Protein AF-Q8EDR0-F1 (afdb_monomer)

Nearest PDB structures (foldseek):
  6yov-assembly1_K  TM=7.434E-01  e=1.432E+00  Aequorea victoria
  6t90-assembly1_K  TM=7.332E-01  e=1.605E+00  Aequorea victoria
  7u0g-assembly1_K  TM=7.226E-01  e=4.471E+00  Escherichia coli K-12

Mean predicted aligned error: 5.13 Å

Structure (mmCIF, N/CA/C/O backbone):
data_AF-Q8EDR0-F1
#
_entry.id   AF-Q8EDR0-F1
#
loop_
_atom_site.group_PDB
_atom_site.id
_atom_site.type_symbol
_atom_site.label_atom_id
_atom_site.label_alt_id
_atom_site.label_comp_id
_atom_site.label_asym_id
_atom_site.label_entity_id
_atom_site.label_seq_id
_atom_site.pdbx_PDB_ins_code
_atom_site.Cartn_x
_atom_site.Cartn_y
_atom_site.Cartn_z
_atom_site.occupancy
_atom_site.B_iso_or_equiv
_atom_site.auth_seq_id
_atom_site.auth_comp_id
_atom_site.auth_asym_id
_atom_site.auth_atom_id
_atom_site.pdbx_PDB_model_num
ATOM 1 N N . MET A 1 1 ? 26.452 11.374 7.756 1.00 44.25 1 MET A N 1
ATOM 2 C CA . MET A 1 1 ? 25.290 10.455 7.814 1.00 44.25 1 MET A CA 1
ATOM 3 C C . MET A 1 1 ? 24.069 11.259 7.393 1.00 44.25 1 MET A C 1
ATOM 5 O O . MET A 1 1 ? 24.120 12.458 7.637 1.00 44.25 1 MET A O 1
ATOM 9 N N . LEU A 1 2 ? 23.035 10.633 6.811 1.00 43.41 2 LEU A N 1
ATOM 10 C CA . LEU A 1 2 ? 21.882 11.225 6.086 1.00 43.41 2 LEU A CA 1
ATOM 11 C C . LEU A 1 2 ? 22.191 11.329 4.580 1.00 43.41 2 LEU A C 1
ATOM 13 O O . LEU A 1 2 ? 23.156 11.979 4.204 1.00 43.41 2 LEU A O 1
ATOM 17 N N . ILE A 1 3 ? 21.492 10.662 3.661 1.00 41.97 3 ILE A N 1
ATOM 18 C CA . ILE A 1 3 ? 20.068 10.309 3.590 1.00 41.97 3 ILE A CA 1
ATOM 19 C C . ILE A 1 3 ? 19.964 8.833 3.174 1.00 41.97 3 ILE A C 1
ATOM 21 O O . ILE A 1 3 ? 20.565 8.438 2.174 1.00 41.97 3 ILE A O 1
ATOM 25 N N . ASN A 1 4 ? 19.238 8.010 3.934 1.00 43.78 4 ASN A N 1
ATOM 26 C CA . ASN A 1 4 ? 18.926 6.648 3.506 1.00 43.78 4 ASN A CA 1
ATOM 27 C C . ASN A 1 4 ? 18.084 6.751 2.228 1.00 43.78 4 ASN A C 1
ATOM 29 O O . ASN A 1 4 ? 16.962 7.248 2.267 1.00 43.78 4 ASN A O 1
ATOM 33 N N . ASN A 1 5 ? 18.620 6.299 1.093 1.00 47.28 5 ASN A N 1
ATOM 34 C CA . ASN A 1 5 ? 17.797 5.888 -0.043 1.00 47.28 5 ASN A CA 1
ATOM 35 C C . ASN A 1 5 ? 17.017 4.653 0.423 1.00 47.28 5 ASN A C 1
ATOM 37 O O . ASN A 1 5 ? 17.434 3.522 0.182 1.00 47.28 5 ASN A O 1
ATOM 41 N N . GLU A 1 6 ? 15.959 4.863 1.204 1.00 60.56 6 GLU A N 1
ATOM 42 C CA . GLU A 1 6 ? 15.115 3.775 1.672 1.00 60.56 6 GLU A CA 1
ATOM 43 C C . GLU A 1 6 ? 14.504 3.116 0.443 1.00 60.56 6 GLU A C 1
ATOM 45 O O . GLU A 1 6 ? 13.873 3.756 -0.404 1.00 60.56 6 GLU A O 1
ATOM 50 N N . ASN A 1 7 ? 14.777 1.825 0.299 1.00 87.06 7 ASN A N 1
ATOM 51 C CA . ASN A 1 7 ? 14.229 1.024 -0.769 1.00 87.06 7 ASN A CA 1
ATOM 52 C C . ASN A 1 7 ? 12.700 1.080 -0.642 1.00 87.06 7 ASN A C 1
ATOM 54 O O . ASN A 1 7 ? 12.127 0.491 0.270 1.00 87.06 7 ASN A O 1
ATOM 58 N N . LYS A 1 8 ? 12.023 1.802 -1.545 1.00 90.44 8 LYS A N 1
ATOM 59 C CA . LYS A 1 8 ? 10.557 1.979 -1.521 1.00 90.44 8 LYS A CA 1
ATOM 60 C C . LYS A 1 8 ? 9.814 0.641 -1.480 1.00 90.44 8 LYS A C 1
ATOM 62 O O . LYS A 1 8 ? 8.730 0.551 -0.918 1.00 90.44 8 LYS A O 1
ATOM 67 N N . THR A 1 9 ? 10.419 -0.412 -2.025 1.00 93.25 9 THR A N 1
ATOM 68 C CA . THR A 1 9 ? 9.922 -1.787 -1.903 1.00 93.25 9 THR A CA 1
ATOM 69 C C . THR A 1 9 ? 9.871 -2.249 -0.448 1.00 93.25 9 THR A C 1
ATOM 71 O O . THR A 1 9 ? 8.860 -2.793 -0.016 1.00 93.25 9 THR A O 1
ATOM 74 N N . GLU A 1 10 ? 10.943 -2.026 0.313 1.00 94.44 10 GLU A N 1
ATOM 75 C CA . GLU A 1 10 ? 11.037 -2.388 1.731 1.00 94.44 10 GLU A CA 1
ATOM 76 C C . GLU A 1 10 ? 10.091 -1.535 2.576 1.00 94.44 10 GLU A C 1
ATOM 78 O O . GLU A 1 10 ? 9.387 -2.070 3.430 1.00 94.44 10 GLU A O 1
ATOM 83 N N . GLN A 1 11 ? 10.001 -0.235 2.282 1.00 95.81 11 GLN A N 1
ATOM 84 C CA . GLN A 1 11 ? 9.042 0.658 2.934 1.00 95.81 11 GLN A CA 1
ATOM 85 C C . GLN A 1 11 ? 7.600 0.185 2.709 1.00 95.81 11 GLN A C 1
ATOM 87 O O . GLN A 1 11 ? 6.826 0.054 3.658 1.00 95.81 11 GLN A O 1
ATOM 92 N N . LEU A 1 12 ? 7.242 -0.132 1.461 1.00 96.88 12 LEU A N 1
ATOM 93 C CA . LEU A 1 12 ? 5.926 -0.672 1.137 1.00 96.88 12 LEU A CA 1
ATOM 94 C C . LEU A 1 12 ? 5.689 -2.021 1.831 1.00 96.88 12 LEU A C 1
ATOM 96 O O . LEU A 1 12 ? 4.608 -2.245 2.370 1.00 96.88 12 LEU A O 1
ATOM 100 N N . ALA A 1 13 ? 6.685 -2.910 1.858 1.00 97.31 13 ALA A N 1
ATOM 101 C CA . ALA A 1 13 ? 6.578 -4.199 2.536 1.00 97.31 13 ALA A CA 1
ATOM 102 C C . ALA A 1 13 ? 6.313 -4.038 4.042 1.00 97.31 13 ALA A C 1
ATOM 104 O O . ALA A 1 13 ? 5.465 -4.747 4.588 1.00 97.31 13 ALA A O 1
ATOM 105 N N . ALA A 1 14 ? 6.976 -3.080 4.698 1.00 97.50 14 ALA A N 1
ATOM 106 C CA . ALA A 1 14 ? 6.760 -2.770 6.108 1.00 97.50 14 ALA A CA 1
ATOM 107 C C . ALA A 1 14 ? 5.333 -2.259 6.375 1.00 97.50 14 ALA A C 1
ATOM 109 O O . ALA A 1 14 ? 4.664 -2.761 7.279 1.00 97.50 14 ALA A O 1
ATOM 110 N N . LEU A 1 15 ? 4.827 -1.335 5.552 1.00 97.81 15 LEU A N 1
ATOM 111 C CA . LEU A 1 15 ? 3.454 -0.823 5.666 1.00 97.81 15 LEU A CA 1
ATOM 112 C C . LEU A 1 15 ? 2.409 -1.918 5.419 1.00 97.81 15 LEU A C 1
ATOM 114 O O . LEU A 1 15 ? 1.421 -2.023 6.145 1.00 97.81 15 LEU A O 1
ATOM 118 N N . VAL A 1 16 ? 2.637 -2.784 4.428 1.00 97.75 16 VAL A N 1
ATOM 119 C CA . VAL A 1 16 ? 1.759 -3.929 4.151 1.00 97.75 16 VAL A CA 1
ATOM 120 C C . VAL A 1 16 ? 1.756 -4.914 5.321 1.00 97.75 16 VAL A C 1
ATOM 122 O O . VAL A 1 16 ? 0.700 -5.448 5.661 1.00 97.75 16 VAL A O 1
ATOM 125 N N . ALA A 1 17 ? 2.902 -5.147 5.965 1.00 97.81 17 ALA A N 1
ATOM 126 C CA . ALA A 1 17 ? 2.971 -5.965 7.172 1.00 97.81 17 ALA A CA 1
ATOM 127 C C . ALA A 1 17 ? 2.200 -5.319 8.336 1.00 97.81 17 ALA A C 1
ATOM 129 O O . ALA A 1 17 ? 1.405 -6.002 8.981 1.00 97.81 17 ALA A O 1
ATOM 130 N N . GLN A 1 18 ? 2.357 -4.008 8.549 1.00 96.38 18 GLN A N 1
ATOM 131 C CA . GLN A 1 18 ? 1.625 -3.250 9.571 1.00 96.38 18 GLN A CA 1
ATOM 132 C C . GLN A 1 18 ? 0.105 -3.285 9.351 1.00 96.38 18 GLN A C 1
ATOM 134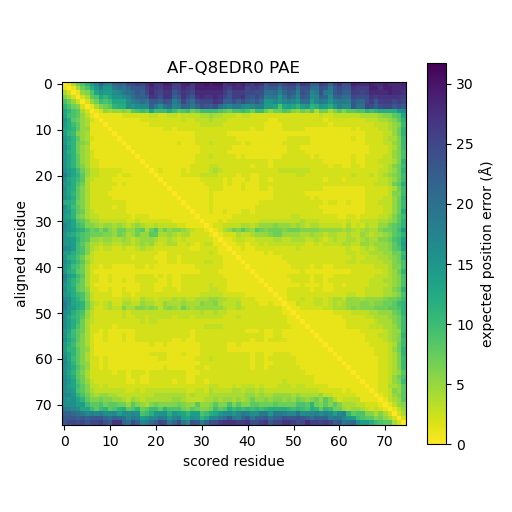 O O . GLN A 1 18 ? -0.653 -3.410 10.309 1.00 96.38 18 GLN A O 1
ATOM 139 N N . ALA A 1 19 ? -0.344 -3.248 8.096 1.00 96.31 19 ALA A N 1
ATOM 140 C CA . ALA A 1 19 ? -1.750 -3.401 7.730 1.00 96.31 19 ALA A CA 1
ATOM 141 C C . ALA A 1 19 ? -2.322 -4.805 8.020 1.00 96.31 19 ALA A C 1
ATOM 143 O O . ALA A 1 19 ? -3.538 -4.985 7.999 1.00 96.31 19 ALA A O 1
ATOM 144 N N . GLY A 1 20 ? -1.479 -5.814 8.263 1.00 96.75 20 GLY A N 1
ATOM 145 C CA . GLY A 1 20 ? -1.897 -7.211 8.425 1.00 96.75 20 GLY A CA 1
ATOM 146 C C . GLY A 1 20 ? -1.854 -8.034 7.130 1.00 96.75 20 GLY A C 1
ATOM 147 O O . GLY A 1 20 ? -2.523 -9.062 7.023 1.00 96.75 20 GLY A O 1
ATOM 148 N N . GLY A 1 21 ? -1.076 -7.597 6.136 1.00 97.44 21 GLY A N 1
ATOM 149 C CA . GLY A 1 21 ? -0.811 -8.308 4.884 1.00 97.44 21 GLY A CA 1
ATOM 150 C C . GLY A 1 21 ? -1.515 -7.716 3.658 1.00 97.44 21 GLY A C 1
ATOM 151 O O . GLY A 1 21 ? -2.376 -6.845 3.756 1.00 97.44 21 GLY A O 1
ATOM 152 N N . ALA A 1 22 ? -1.171 -8.223 2.468 1.00 97.62 22 ALA A N 1
ATOM 153 C CA . ALA A 1 22 ? -1.564 -7.622 1.186 1.00 97.62 22 ALA A CA 1
ATOM 154 C C . ALA A 1 22 ? -3.084 -7.480 0.983 1.00 97.62 22 ALA A C 1
ATOM 156 O O . ALA A 1 22 ? -3.536 -6.504 0.395 1.00 97.62 22 ALA A O 1
ATOM 157 N N . ARG A 1 23 ? -3.886 -8.424 1.496 1.00 97.38 23 ARG A N 1
ATOM 158 C CA . ARG A 1 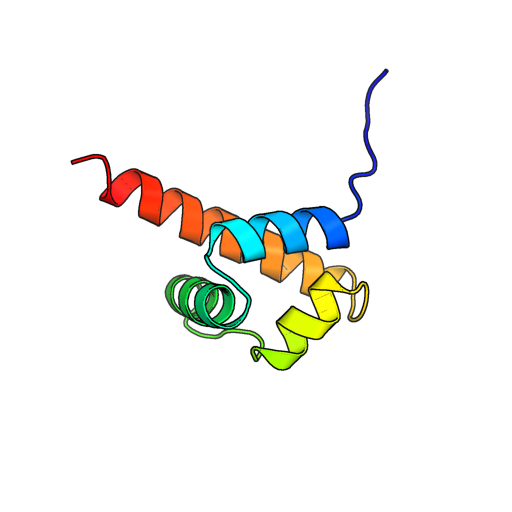23 ? -5.355 -8.360 1.395 1.00 97.38 23 ARG A CA 1
ATOM 159 C C . ARG A 1 23 ? -5.955 -7.276 2.293 1.00 97.38 23 ARG A C 1
ATOM 161 O O . ARG A 1 23 ? -6.960 -6.679 1.935 1.00 97.38 23 ARG A O 1
ATOM 168 N N . LYS A 1 24 ? -5.350 -7.020 3.455 1.00 97.50 24 LYS A N 1
ATOM 169 C CA . LYS A 1 24 ? -5.757 -5.912 4.325 1.00 97.50 24 LYS A CA 1
ATOM 170 C C . LYS A 1 24 ? -5.277 -4.574 3.776 1.00 97.50 24 LYS A C 1
ATOM 172 O O . LYS A 1 24 ? -6.047 -3.626 3.772 1.00 97.50 24 LYS A O 1
ATOM 177 N N . ALA A 1 25 ? -4.062 -4.528 3.236 1.00 97.81 25 ALA A N 1
ATOM 178 C CA . ALA A 1 25 ? -3.542 -3.353 2.548 1.00 97.81 25 ALA A CA 1
ATOM 179 C C . ALA A 1 25 ? -4.448 -2.911 1.383 1.00 97.81 25 ALA A C 1
ATOM 181 O O . ALA A 1 25 ? -4.763 -1.734 1.276 1.00 97.81 25 ALA A O 1
ATOM 182 N N . GLU A 1 26 ? -4.925 -3.854 0.564 1.00 97.94 26 GLU A N 1
ATOM 183 C CA . GLU A 1 26 ? -5.908 -3.596 -0.501 1.00 97.94 26 GLU A CA 1
ATOM 184 C C . GLU A 1 26 ? -7.170 -2.899 0.037 1.00 97.94 26 GLU A C 1
ATOM 186 O O . GLU A 1 26 ? -7.526 -1.830 -0.449 1.00 97.94 26 GLU A O 1
ATOM 191 N N . GLN A 1 27 ? -7.787 -3.448 1.090 1.00 96.88 27 GLN A N 1
ATOM 192 C CA . GLN A 1 27 ? -8.986 -2.874 1.720 1.00 96.88 27 GLN A CA 1
ATOM 193 C C . GLN A 1 27 ? -8.740 -1.466 2.286 1.00 96.88 27 GLN A C 1
ATOM 195 O O . GLN A 1 27 ? -9.592 -0.588 2.170 1.00 96.88 27 GLN A O 1
ATOM 200 N N . LEU A 1 28 ? -7.574 -1.242 2.896 1.00 96.56 28 LEU A N 1
ATOM 201 C CA . LEU A 1 28 ? -7.210 0.055 3.464 1.00 96.56 28 LEU A CA 1
ATOM 202 C C . LEU A 1 28 ? -6.992 1.112 2.382 1.00 96.56 28 LEU A C 1
ATOM 204 O O . LEU A 1 28 ? -7.530 2.209 2.497 1.00 96.56 28 LEU A O 1
ATOM 208 N N . ILE A 1 29 ? -6.276 0.779 1.307 1.00 96.12 29 ILE A N 1
ATOM 209 C CA . ILE A 1 29 ? -6.089 1.693 0.172 1.00 96.12 29 ILE A CA 1
ATOM 210 C C . ILE A 1 29 ? -7.447 2.030 -0.462 1.00 96.12 29 ILE A C 1
ATOM 212 O O . ILE A 1 29 ? -7.732 3.197 -0.738 1.00 96.12 29 ILE A O 1
ATOM 216 N N . GLU A 1 30 ? -8.313 1.027 -0.638 1.00 96.31 30 GLU A N 1
ATOM 217 C CA . GLU A 1 30 ? -9.660 1.218 -1.182 1.00 96.31 30 GLU A CA 1
ATOM 218 C C . GLU A 1 30 ? -10.486 2.176 -0.315 1.00 96.31 30 GLU A C 1
ATOM 220 O O . GLU A 1 30 ? -11.169 3.044 -0.853 1.00 96.31 30 GLU A O 1
ATOM 225 N N . SER A 1 31 ? -10.357 2.101 1.015 1.00 92.12 31 SER A N 1
ATOM 226 C CA . SER A 1 31 ? -11.054 3.006 1.940 1.00 92.12 31 SER A CA 1
ATOM 227 C C . SER A 1 31 ? -10.611 4.473 1.838 1.00 92.12 31 SER A C 1
ATOM 229 O O . SER A 1 31 ? -11.394 5.364 2.155 1.00 92.12 31 SER A O 1
ATOM 231 N N . VAL A 1 32 ? -9.386 4.738 1.362 1.00 90.56 32 VAL A N 1
ATOM 232 C CA . VAL A 1 32 ? -8.845 6.101 1.210 1.00 90.56 32 VAL A CA 1
ATOM 233 C C . VAL A 1 32 ? -9.239 6.722 -0.130 1.00 90.56 32 VAL A C 1
ATOM 235 O O . VAL A 1 32 ? -9.621 7.891 -0.173 1.00 90.56 32 VAL A O 1
ATOM 238 N N . ARG A 1 33 ? -9.143 5.972 -1.238 1.00 84.38 33 ARG A N 1
ATOM 239 C CA . ARG A 1 33 ? -9.330 6.524 -2.600 1.00 84.38 33 ARG A CA 1
ATOM 240 C C . ARG A 1 33 ? -10.581 6.045 -3.331 1.00 84.38 33 ARG A C 1
ATOM 242 O O . ARG A 1 33 ? -10.855 6.537 -4.423 1.00 84.38 33 ARG A O 1
ATOM 249 N N . GLY A 1 34 ? -11.312 5.078 -2.781 1.00 90.50 34 GLY A N 1
ATOM 250 C CA . GLY A 1 34 ? -12.419 4.397 -3.461 1.00 90.50 34 GLY A CA 1
ATOM 251 C C . GLY A 1 34 ? -11.976 3.416 -4.553 1.00 90.50 34 GLY A C 1
ATOM 252 O O . GLY A 1 34 ? -12.816 2.868 -5.261 1.00 90.50 34 GLY A O 1
ATOM 253 N N . ALA A 1 35 ? -10.668 3.207 -4.720 1.00 90.56 35 ALA A N 1
ATOM 254 C CA . ALA A 1 35 ? -10.087 2.231 -5.631 1.00 90.56 35 ALA A CA 1
ATOM 255 C C . ALA A 1 35 ? -8.731 1.765 -5.092 1.00 90.56 35 ALA A C 1
ATOM 257 O O . ALA A 1 35 ? -7.976 2.564 -4.537 1.00 90.56 35 ALA A O 1
ATOM 258 N N . ALA A 1 36 ? -8.404 0.490 -5.299 1.00 94.44 36 ALA A N 1
ATOM 259 C CA . ALA A 1 36 ? -7.131 -0.088 -4.889 1.00 94.44 36 ALA A CA 1
ATOM 260 C C . ALA A 1 36 ? -6.477 -0.903 -6.014 1.00 94.44 36 ALA A C 1
ATOM 262 O O . ALA A 1 36 ? -7.165 -1.502 -6.848 1.00 94.44 36 ALA A O 1
ATOM 263 N N . PRO A 1 37 ? -5.136 -0.984 -6.038 1.00 94.19 37 PRO A N 1
ATOM 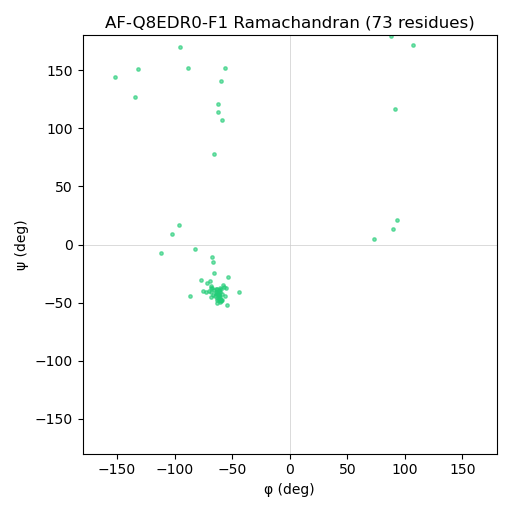264 C CA . PRO A 1 37 ? -4.448 -2.032 -6.773 1.00 94.19 37 PRO A CA 1
ATOM 265 C C . PRO A 1 37 ? -4.874 -3.401 -6.240 1.00 94.19 37 PRO A C 1
ATOM 267 O O . PRO A 1 37 ? -4.960 -3.593 -5.030 1.00 94.19 37 PRO A O 1
ATOM 270 N N . SER A 1 38 ? -5.059 -4.376 -7.134 1.00 96.69 38 SER A N 1
ATOM 271 C CA . SER A 1 38 ? -5.389 -5.741 -6.701 1.00 96.69 38 SER A CA 1
ATOM 272 C C . SER A 1 38 ? -4.347 -6.302 -5.725 1.00 96.69 38 SER A C 1
ATOM 274 O O . SER A 1 38 ? -3.149 -6.024 -5.865 1.00 96.69 38 SER A O 1
ATOM 276 N N . LYS A 1 39 ? -4.755 -7.215 -4.838 1.00 96.94 39 LYS A N 1
ATOM 277 C CA . LYS A 1 39 ? -3.848 -7.977 -3.954 1.00 96.94 39 LYS A CA 1
ATOM 278 C C . LYS A 1 39 ? -2.598 -8.514 -4.660 1.00 96.94 39 LYS A C 1
ATOM 280 O O . LYS A 1 39 ? -1.502 -8.463 -4.111 1.00 96.94 39 LYS A O 1
ATOM 285 N N . SER A 1 40 ? -2.739 -9.022 -5.888 1.00 97.31 40 SER A N 1
ATOM 286 C CA . SER A 1 40 ? -1.608 -9.560 -6.664 1.00 97.31 40 SER A CA 1
ATOM 287 C C . SER A 1 40 ? -0.618 -8.485 -7.134 1.00 97.31 40 SER A C 1
ATOM 289 O O . SER A 1 40 ? 0.580 -8.748 -7.235 1.00 97.31 40 SER A O 1
ATOM 291 N N . ALA A 1 41 ? -1.103 -7.270 -7.404 1.00 97.00 41 ALA A N 1
ATOM 292 C CA . ALA A 1 41 ? -0.259 -6.130 -7.734 1.00 97.00 41 ALA A CA 1
ATOM 293 C C . ALA A 1 41 ? 0.531 -5.673 -6.502 1.00 97.00 41 ALA A C 1
ATOM 295 O O . ALA A 1 41 ? 1.726 -5.416 -6.624 1.00 97.00 41 ALA A O 1
ATOM 296 N N . ILE A 1 42 ? -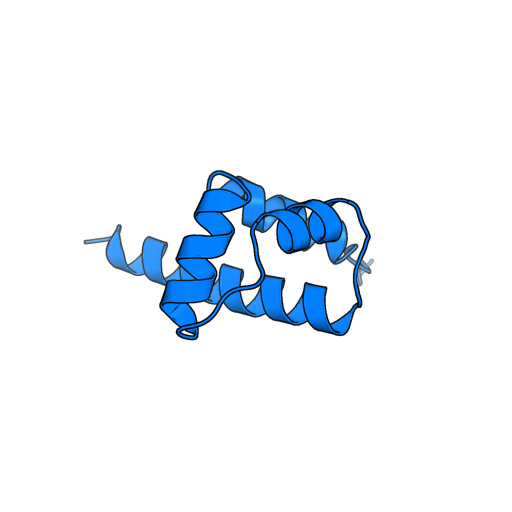0.104 -5.666 -5.326 1.00 97.62 42 ILE A N 1
ATOM 297 C CA . ILE A 1 42 ? 0.553 -5.368 -4.046 1.00 97.62 42 ILE A CA 1
ATOM 298 C C . ILE A 1 42 ? 1.620 -6.428 -3.731 1.00 97.62 42 ILE A C 1
ATOM 300 O O . ILE A 1 42 ? 2.766 -6.076 -3.466 1.00 97.62 42 ILE A O 1
ATOM 304 N N . ASP A 1 43 ? 1.299 -7.723 -3.855 1.00 97.62 43 ASP A N 1
ATOM 305 C CA . ASP A 1 43 ? 2.259 -8.825 -3.652 1.00 97.62 43 ASP A CA 1
ATOM 306 C C . ASP A 1 43 ? 3.486 -8.722 -4.567 1.00 97.62 43 ASP A C 1
ATOM 308 O O . ASP A 1 43 ? 4.594 -9.103 -4.185 1.00 97.62 43 ASP A O 1
ATOM 312 N N . ARG A 1 44 ? 3.289 -8.264 -5.808 1.00 97.19 44 ARG A N 1
ATOM 313 C CA . ARG A 1 44 ? 4.382 -8.040 -6.756 1.00 97.19 44 ARG A CA 1
ATOM 314 C C . ARG A 1 44 ? 5.202 -6.812 -6.364 1.00 97.19 44 ARG A C 1
ATOM 316 O O . ARG A 1 44 ? 6.427 -6.868 -6.441 1.00 97.19 44 ARG A O 1
ATOM 323 N N . ALA A 1 45 ? 4.537 -5.743 -5.933 1.00 96.62 45 ALA A N 1
ATOM 324 C CA . ALA A 1 45 ? 5.170 -4.496 -5.526 1.00 96.62 45 ALA A CA 1
ATOM 325 C C . ALA A 1 45 ? 6.104 -4.683 -4.328 1.00 96.62 45 ALA A C 1
ATOM 327 O O . ALA A 1 45 ? 7.259 -4.283 -4.403 1.00 96.62 45 ALA A O 1
ATOM 328 N N . ILE A 1 46 ? 5.672 -5.403 -3.287 1.00 96.50 46 ILE A N 1
ATOM 329 C CA . ILE A 1 46 ? 6.511 -5.696 -2.106 1.00 96.50 46 ILE A CA 1
ATOM 330 C C . ILE A 1 46 ? 7.696 -6.632 -2.399 1.00 96.50 46 ILE A C 1
ATOM 332 O O . ILE A 1 46 ? 8.567 -6.808 -1.554 1.00 96.50 46 ILE A O 1
ATOM 336 N N . LYS A 1 47 ? 7.739 -7.248 -3.587 1.00 95.00 47 LYS A N 1
ATOM 337 C CA . LYS A 1 47 ? 8.853 -8.084 -4.072 1.00 95.00 47 LYS A CA 1
ATOM 338 C C . LYS A 1 47 ? 9.750 -7.348 -5.074 1.00 95.00 47 LYS A C 1
ATOM 340 O O . LYS A 1 47 ? 10.597 -7.978 -5.701 1.00 95.00 47 LYS A O 1
ATOM 345 N N . GLY A 1 48 ? 9.550 -6.041 -5.252 1.00 91.50 48 GLY A N 1
ATOM 346 C CA . GLY A 1 48 ? 10.362 -5.186 -6.121 1.00 91.50 48 GLY A CA 1
ATOM 347 C C . GLY A 1 48 ? 9.879 -5.101 -7.568 1.00 91.50 48 GLY A C 1
ATOM 348 O O . GLY A 1 48 ? 10.618 -4.637 -8.431 1.00 91.50 48 GLY A O 1
ATOM 349 N N . GLY A 1 49 ? 8.662 -5.563 -7.867 1.00 92.19 49 GLY A N 1
ATOM 350 C CA . GLY A 1 49 ? 8.055 -5.392 -9.187 1.00 92.19 49 GLY A CA 1
ATOM 351 C C . GLY A 1 49 ? 7.141 -4.166 -9.281 1.00 92.19 49 GLY A C 1
ATOM 352 O O . GLY A 1 49 ? 6.751 -3.571 -8.287 1.00 92.19 49 GLY A O 1
ATOM 353 N N . GLY A 1 50 ? 6.722 -3.821 -10.499 1.00 90.44 50 GLY A N 1
ATOM 354 C CA . GLY A 1 50 ? 5.900 -2.631 -10.744 1.00 90.44 50 GLY A CA 1
ATOM 355 C C . GLY A 1 50 ? 6.735 -1.371 -10.972 1.00 90.44 50 GLY A C 1
ATOM 356 O O . GLY A 1 50 ? 7.961 -1.415 -11.004 1.00 90.44 50 GLY A O 1
ATOM 357 N N . THR A 1 51 ? 6.059 -0.251 -11.213 1.00 93.50 51 THR A N 1
ATOM 358 C CA . THR A 1 51 ? 6.722 1.035 -11.449 1.00 93.50 51 THR A CA 1
ATOM 359 C C . THR A 1 51 ? 6.962 1.760 -10.131 1.00 93.50 51 THR A C 1
ATOM 361 O O . THR A 1 51 ? 6.180 1.632 -9.187 1.00 93.50 51 THR A O 1
ATOM 364 N N . GLU A 1 52 ? 8.003 2.589 -10.086 1.00 91.75 52 GLU A N 1
ATOM 365 C CA . GLU A 1 52 ? 8.287 3.447 -8.931 1.00 91.75 52 GLU A CA 1
ATOM 366 C C . GLU A 1 52 ? 7.093 4.344 -8.571 1.00 91.75 52 GLU A C 1
ATOM 368 O O . GLU A 1 52 ? 6.793 4.539 -7.395 1.00 91.75 52 GLU A O 1
ATOM 373 N N . TYR A 1 53 ? 6.372 4.834 -9.586 1.00 92.94 53 TYR A N 1
ATOM 374 C CA . TYR A 1 53 ? 5.143 5.602 -9.405 1.00 92.94 53 TYR A CA 1
ATOM 375 C C . TYR A 1 53 ? 4.065 4.801 -8.663 1.00 92.94 53 TYR A C 1
ATOM 377 O O . TYR A 1 53 ? 3.521 5.286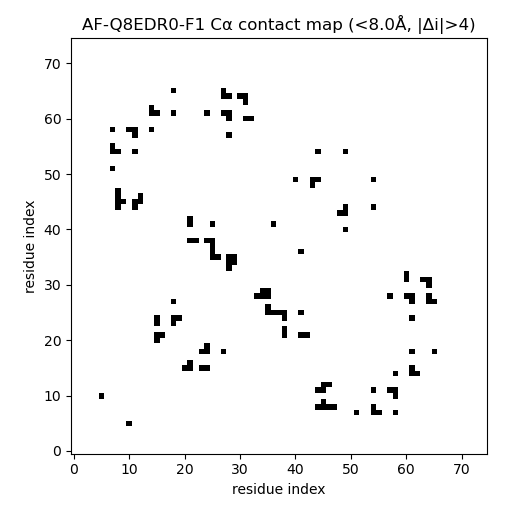 -7.675 1.00 92.94 53 TYR A O 1
ATOM 385 N N . ASN A 1 54 ? 3.800 3.557 -9.080 1.00 93.06 54 ASN A N 1
ATOM 386 C CA . ASN A 1 54 ? 2.789 2.719 -8.433 1.00 93.06 54 ASN A CA 1
ATOM 387 C C . ASN A 1 54 ? 3.161 2.404 -6.982 1.00 93.06 54 ASN A C 1
ATOM 389 O O . ASN A 1 54 ? 2.300 2.466 -6.110 1.00 93.06 54 ASN A O 1
ATOM 393 N N . ILE A 1 55 ? 4.435 2.093 -6.722 1.00 95.44 55 ILE A N 1
ATOM 394 C CA . ILE A 1 55 ? 4.929 1.822 -5.366 1.00 95.44 55 ILE A CA 1
ATOM 395 C C . ILE A 1 55 ? 4.747 3.062 -4.488 1.00 95.44 55 ILE A C 1
ATOM 397 O O . ILE A 1 55 ? 4.231 2.952 -3.380 1.00 95.44 55 ILE A O 1
ATOM 401 N N . LYS A 1 56 ? 5.107 4.245 -5.000 1.00 95.06 56 LYS A N 1
ATOM 402 C CA . LYS A 1 56 ? 4.928 5.507 -4.278 1.00 95.06 56 LYS A CA 1
ATOM 403 C C . LYS A 1 56 ? 3.458 5.757 -3.929 1.00 95.06 56 LYS A C 1
ATOM 405 O O . LYS A 1 56 ? 3.168 6.030 -2.774 1.00 95.06 56 LYS A O 1
ATOM 410 N N . CYS A 1 57 ? 2.538 5.603 -4.884 1.00 95.50 57 CYS A N 1
ATOM 411 C CA . CYS A 1 57 ? 1.110 5.767 -4.602 1.00 95.50 57 CYS A CA 1
ATOM 412 C C . CYS A 1 57 ? 0.621 4.802 -3.513 1.00 95.50 57 CYS A C 1
ATOM 414 O O . CYS A 1 57 ? -0.093 5.222 -2.613 1.00 95.50 57 CYS A O 1
ATOM 416 N N . MET A 1 58 ? 1.041 3.531 -3.549 1.00 96.50 58 MET A N 1
ATOM 417 C CA . MET A 1 58 ? 0.670 2.566 -2.506 1.00 96.50 58 MET A CA 1
ATOM 418 C C . MET A 1 58 ? 1.208 2.958 -1.123 1.00 96.50 58 MET A C 1
ATOM 420 O O . MET A 1 58 ? 0.513 2.762 -0.130 1.00 96.50 58 MET A O 1
ATOM 424 N N . ILE A 1 59 ? 2.431 3.496 -1.050 1.00 97.06 59 ILE A N 1
ATOM 425 C CA . ILE A 1 59 ? 3.028 3.987 0.202 1.00 97.06 59 ILE A CA 1
ATOM 426 C C . ILE A 1 59 ? 2.220 5.158 0.757 1.00 97.06 59 ILE A C 1
ATOM 428 O O . ILE A 1 59 ? 1.859 5.134 1.933 1.00 97.06 59 ILE A O 1
ATOM 432 N N . ASP A 1 60 ? 1.930 6.154 -0.080 1.00 96.38 60 ASP A N 1
ATOM 433 C CA . ASP A 1 60 ? 1.192 7.352 0.325 1.00 96.38 60 ASP A CA 1
ATOM 434 C C . ASP A 1 60 ? -0.199 6.957 0.863 1.00 96.38 60 ASP A C 1
ATOM 436 O O . ASP A 1 60 ? -0.575 7.340 1.974 1.00 96.38 60 ASP A O 1
ATOM 440 N N . ASP A 1 61 ? -0.915 6.093 0.136 1.00 96.44 61 ASP A N 1
ATOM 441 C CA . ASP A 1 61 ? -2.271 5.660 0.489 1.00 96.44 61 ASP A CA 1
ATOM 442 C C . ASP A 1 61 ? -2.303 4.813 1.773 1.00 96.44 61 ASP A C 1
ATOM 444 O O . ASP A 1 61 ? -3.150 5.032 2.643 1.00 96.44 61 ASP A O 1
ATOM 448 N N . LEU A 1 62 ? -1.363 3.872 1.939 1.00 96.69 62 LEU A N 1
ATOM 449 C CA . LEU A 1 62 ? -1.274 3.064 3.162 1.00 96.69 62 LEU A CA 1
ATOM 450 C C . LEU A 1 62 ? -0.870 3.891 4.375 1.00 96.69 62 LEU A C 1
ATOM 452 O O . LEU A 1 62 ? -1.385 3.650 5.464 1.00 96.69 62 LEU A O 1
ATOM 456 N N . THR A 1 63 ? 0.026 4.860 4.196 1.00 96.75 63 THR A N 1
ATOM 457 C CA . THR A 1 63 ? 0.434 5.759 5.278 1.00 96.75 63 THR A CA 1
ATOM 458 C C . THR A 1 63 ? -0.775 6.533 5.797 1.00 96.75 63 THR A C 1
ATOM 460 O O . THR A 1 63 ? -1.025 6.531 7.000 1.00 96.75 63 THR A O 1
ATOM 463 N N . ILE A 1 64 ? -1.583 7.109 4.898 1.00 95.94 64 ILE A N 1
ATOM 464 C CA . ILE A 1 64 ? -2.819 7.819 5.260 1.00 95.94 64 ILE A CA 1
ATOM 465 C C . ILE A 1 64 ? -3.798 6.881 5.974 1.00 95.94 64 ILE A C 1
ATOM 467 O O . ILE A 1 64 ? -4.297 7.214 7.050 1.00 95.94 64 ILE A O 1
ATOM 471 N N . ALA A 1 65 ? -4.055 5.698 5.409 1.00 94.88 65 ALA A N 1
ATOM 472 C CA . ALA A 1 65 ? -5.008 4.752 5.983 1.00 94.88 65 ALA A CA 1
ATOM 473 C C . ALA A 1 65 ? -4.610 4.314 7.402 1.00 94.88 65 ALA A C 1
ATOM 475 O O . ALA A 1 65 ? -5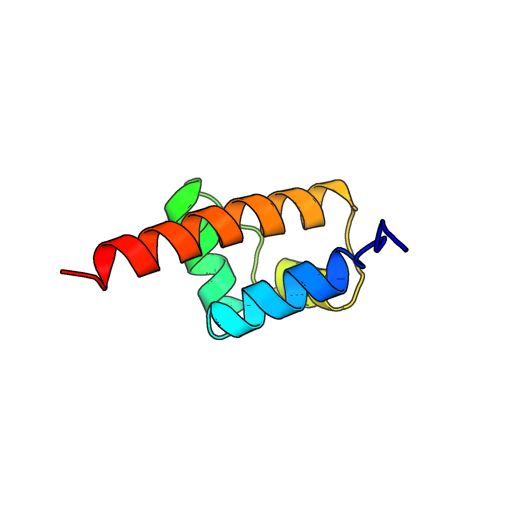.438 4.293 8.310 1.00 94.88 65 ALA A O 1
ATOM 476 N N . LEU A 1 66 ? -3.330 3.991 7.606 1.00 94.62 66 LEU A N 1
ATOM 477 C CA . LEU A 1 66 ? -2.809 3.551 8.899 1.00 94.62 66 LEU A CA 1
ATOM 478 C C . LEU A 1 66 ? -2.819 4.679 9.935 1.00 94.62 66 LEU A C 1
ATOM 480 O O . LEU A 1 66 ? -3.148 4.426 11.093 1.00 94.62 66 LEU A O 1
ATOM 484 N N . SER A 1 67 ? -2.520 5.918 9.533 1.00 94.31 67 SER A N 1
ATOM 485 C CA . SER A 1 67 ? -2.662 7.079 10.416 1.00 94.31 67 SER A CA 1
ATOM 486 C C . SER A 1 67 ? -4.117 7.303 10.838 1.00 94.31 67 SER A C 1
ATOM 488 O O . SER A 1 67 ? -4.371 7.543 12.017 1.00 94.31 67 SER A O 1
ATOM 490 N N . ASN A 1 68 ? -5.084 7.164 9.925 1.00 91.81 68 ASN A N 1
ATOM 491 C CA . ASN A 1 68 ? -6.507 7.289 10.263 1.00 91.81 68 ASN A CA 1
ATOM 492 C C . ASN A 1 68 ? -6.944 6.228 11.285 1.00 91.81 68 ASN A C 1
ATOM 494 O O . ASN A 1 68 ? -7.577 6.568 12.281 1.00 91.81 68 ASN A O 1
ATOM 498 N N . LEU A 1 69 ? -6.518 4.972 11.111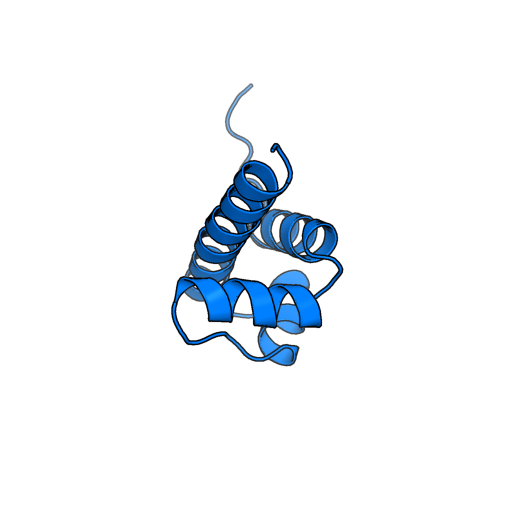 1.00 88.06 69 LEU A N 1
ATOM 499 C CA . LEU A 1 69 ? -6.812 3.896 12.065 1.00 88.06 69 LEU A CA 1
ATOM 500 C C . LEU A 1 69 ? -6.243 4.154 13.466 1.00 88.06 69 LEU A C 1
ATOM 502 O O . LEU A 1 69 ? -6.888 3.835 14.465 1.00 88.06 69 LEU A O 1
ATOM 506 N N . GLN A 1 70 ? -5.032 4.709 13.556 1.00 85.06 70 GLN A N 1
ATOM 507 C CA . GLN A 1 70 ? -4.415 5.055 14.840 1.00 85.06 70 GLN A CA 1
ATOM 508 C C . GLN A 1 70 ? -5.180 6.172 15.553 1.00 85.06 70 GLN A C 1
ATOM 510 O O . GLN A 1 70 ? -5.360 6.103 16.767 1.00 85.06 70 GLN A O 1
ATOM 515 N N . ASN A 1 71 ? -5.664 7.161 14.800 1.00 82.50 71 ASN A N 1
ATOM 516 C CA . ASN A 1 71 ? -6.469 8.253 15.342 1.00 82.50 71 ASN A CA 1
ATOM 517 C C . ASN A 1 71 ? -7.847 7.768 15.827 1.00 82.50 71 ASN A C 1
ATOM 519 O O . ASN A 1 71 ? -8.342 8.257 16.836 1.00 82.50 71 ASN A O 1
ATOM 523 N N . GLU A 1 72 ? -8.449 6.789 15.146 1.00 76.81 72 GLU A N 1
ATOM 524 C CA . GLU A 1 72 ? -9.746 6.203 15.523 1.00 76.81 72 GLU A CA 1
ATOM 525 C C . GLU A 1 72 ? -9.651 5.220 16.700 1.0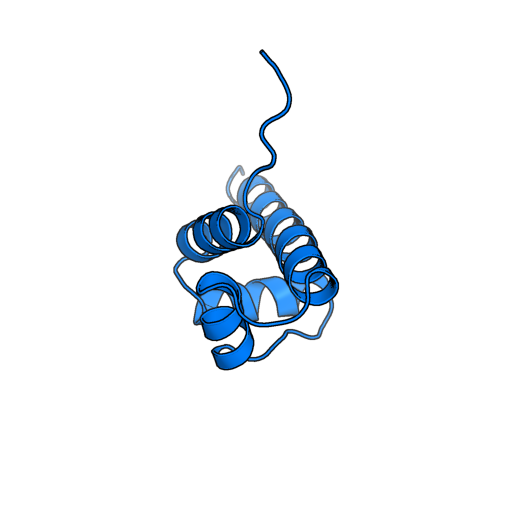0 76.81 72 GLU A C 1
ATOM 527 O O . GLU A 1 72 ? -10.586 5.108 17.486 1.00 76.81 72 GLU A O 1
ATOM 532 N N . SER A 1 73 ? -8.517 4.530 16.857 1.00 67.69 73 SER A N 1
ATOM 533 C CA . SER A 1 73 ? -8.282 3.580 17.959 1.00 67.69 73 SER A CA 1
ATOM 534 C C . SER A 1 73 ? -7.835 4.255 19.267 1.00 67.69 73 SER A C 1
ATOM 536 O O . SER A 1 73 ? -7.618 3.573 20.267 1.00 67.69 73 SER A O 1
ATOM 538 N N . GLY A 1 74 ? -7.638 5.577 19.246 1.00 56.84 74 GLY A N 1
ATOM 539 C CA . GLY A 1 74 ? -7.172 6.394 20.370 1.00 56.84 74 GLY A CA 1
ATOM 540 C C . GLY A 1 74 ? -8.276 7.077 21.186 1.00 56.84 74 GLY A C 1
ATOM 541 O O . GLY A 1 74 ? -7.960 8.017 21.917 1.00 56.84 74 GLY A O 1
ATOM 542 N N . LEU A 1 75 ? -9.536 6.642 21.057 1.00 42.69 75 LEU A N 1
ATOM 543 C CA . LEU A 1 75 ? -10.693 7.117 21.834 1.00 42.69 75 LEU A CA 1
ATOM 544 C C . LEU A 1 75 ? -11.220 6.042 22.790 1.00 42.69 75 LEU A C 1
ATOM 546 O O . LEU A 1 75 ? -11.450 4.902 22.330 1.00 42.69 75 LEU A O 1
#

Solvent-accessible surface area (backbone atoms only — not comparable to full-atom values): 4215 Å² total; per-residue (Å²): 135,87,78,83,83,69,54,61,32,58,55,37,36,51,53,25,54,74,52,69,28,45,69,41,34,26,56,39,25,22,72,71,68,76,54,52,68,53,46,70,55,46,58,38,27,47,71,68,41,84,5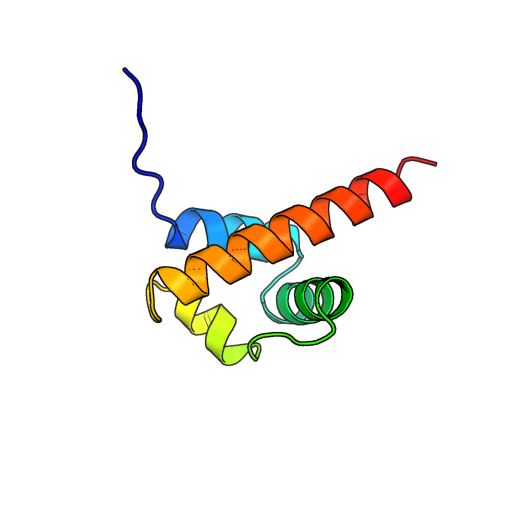2,71,67,59,51,49,51,51,40,56,39,44,52,53,37,52,52,51,51,55,63,65,70,70,114

Radius of gyration: 12.38 Å; Cα contacts (8 Å, |Δi|>4): 70; chains: 1; bounding box: 38×21×33 Å

Sequence (75 aa):
MLINNENKTEQLAALVAQAGGARKAEQLIESVRGAAPSKSAIDRAIKGGGTEYNIKCMIDDLTIALSNLQNESGL

Foldseek 3Di:
DDDPPPPLLCLLLVLCVVLVHLVSLQVLLCVQPVHGDDSVVSVQSNVPDDDPVNSVSSNVSSVVSVVVVVVVVPD

pLDDT: mean 89.01, std 15.28, range [41.97, 97.94]

Organism: Shewanella oneidensis (strain ATCC 700550 / JCM 31522 / CIP 106686 / LMG 19005 / NCIMB 14063 / MR-1) (NCBI:txid211586)

Secondary structure (DSSP, 8-state):
-------HHHHHHHHHHHTTSHHHHHHHHHHHHS----HHHHHHHTTT-S-HHHHHHHHHHHHHHHHHHHHHTT-